Protein AF-A0A938W2Q9-F1 (afdb_monomer_lite)

Foldseek 3Di:
DAAEEECVVVPPHDVVVVQVVCVVVPHPYYDYDD

Radius of gyration: 9.01 Å; chains: 1; bounding box: 21×12×25 Å

Sequence (34 aa):
MKLGANSVLFGGHSLEIAFKYIALAGYDGIELSA

Secondary structure (DSSP, 8-state):
---EEEGGGGTTS-HHHHHHHHHHTT-SEEE---

Structure (mmCIF, N/CA/C/O backbone):
data_AF-A0A938W2Q9-F1
#
_entry.id   AF-A0A938W2Q9-F1
#
loop_
_atom_site.group_PDB
_atom_site.id
_atom_site.type_symbol
_atom_site.label_atom_id
_atom_site.label_alt_id
_atom_site.label_comp_id
_atom_site.label_asym_id
_atom_site.label_entity_id
_atom_site.label_seq_id
_atom_site.pdbx_PDB_ins_code
_atom_site.Cartn_x
_atom_site.Cartn_y
_atom_site.Cartn_z
_atom_site.occupancy
_atom_site.B_iso_or_equiv
_atom_site.auth_seq_id
_atom_site.auth_comp_id
_atom_site.auth_asym_id
_atom_site.auth_atom_id
_atom_site.pdbx_PDB_model_num
ATOM 1 N N . MET A 1 1 ? -9.834 2.818 14.398 1.00 87.12 1 MET A N 1
ATOM 2 C CA . MET A 1 1 ? -8.373 2.796 14.158 1.00 87.12 1 MET A CA 1
ATOM 3 C C . MET A 1 1 ? -8.177 3.039 12.669 1.00 87.12 1 MET A C 1
ATOM 5 O O . MET A 1 1 ? -8.971 2.477 11.931 1.00 87.12 1 MET A O 1
ATOM 9 N N . LYS A 1 2 ? -7.240 3.904 12.248 1.00 93.38 2 LYS A N 1
ATOM 10 C CA . LYS A 1 2 ? -6.959 4.142 10.819 1.00 93.38 2 LYS A CA 1
ATOM 11 C C . LYS A 1 2 ? -5.775 3.290 10.374 1.00 93.38 2 LYS A C 1
ATOM 13 O O . LYS A 1 2 ? -4.795 3.210 11.114 1.00 93.38 2 LYS A O 1
ATOM 18 N N . LEU A 1 3 ? -5.870 2.674 9.204 1.00 95.50 3 LEU A N 1
ATOM 19 C CA . LEU A 1 3 ? -4.849 1.812 8.620 1.00 95.50 3 LEU A CA 1
ATOM 20 C C . LEU A 1 3 ? -4.337 2.429 7.319 1.00 95.50 3 LEU A C 1
ATOM 22 O O . LEU A 1 3 ? -5.115 2.734 6.419 1.00 95.50 3 LEU A O 1
ATOM 26 N N . GLY A 1 4 ? -3.020 2.5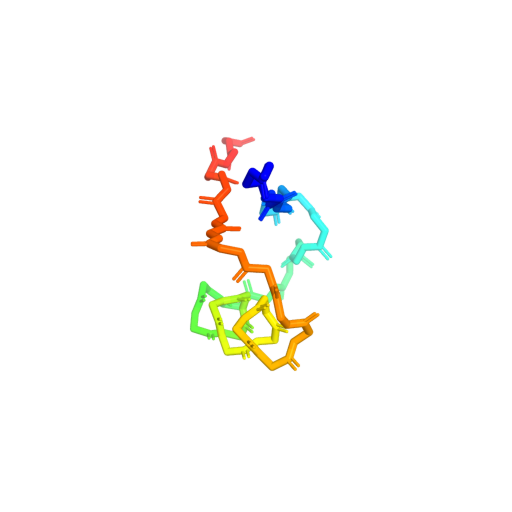90 7.220 1.00 96.12 4 GLY A N 1
ATOM 27 C CA . GLY A 1 4 ? -2.341 3.036 6.005 1.00 96.12 4 GLY A CA 1
ATOM 28 C C . GLY A 1 4 ? -1.388 1.970 5.475 1.00 96.12 4 GLY A C 1
ATOM 29 O O . GLY A 1 4 ? -1.003 1.056 6.206 1.00 96.12 4 GLY A O 1
ATOM 30 N N . ALA A 1 5 ? -1.000 2.095 4.210 1.00 96.75 5 ALA A N 1
ATOM 31 C CA . ALA A 1 5 ? 0.060 1.284 3.616 1.00 96.75 5 ALA A CA 1
ATOM 32 C C . ALA A 1 5 ? 1.124 2.167 2.953 1.00 96.75 5 ALA A C 1
ATOM 34 O O . ALA A 1 5 ? 0.876 3.320 2.610 1.00 96.75 5 ALA A O 1
ATOM 35 N N . ASN A 1 6 ? 2.338 1.640 2.822 1.00 97.19 6 ASN A N 1
ATOM 36 C CA . ASN A 1 6 ? 3.484 2.407 2.348 1.00 97.19 6 ASN A CA 1
ATOM 37 C C . ASN A 1 6 ? 3.659 2.271 0.825 1.00 97.19 6 ASN A C 1
ATOM 39 O O . ASN A 1 6 ? 3.543 1.174 0.276 1.00 97.19 6 ASN A O 1
ATOM 43 N N . SER A 1 7 ? 3.974 3.375 0.144 1.00 96.19 7 SER A N 1
ATOM 44 C CA . SER A 1 7 ? 4.211 3.396 -1.309 1.00 96.19 7 SER A CA 1
ATOM 45 C C . SER A 1 7 ? 5.386 2.528 -1.792 1.00 96.19 7 SER A C 1
ATOM 47 O O . SER A 1 7 ? 5.372 2.124 -2.952 1.00 96.19 7 SER A O 1
ATOM 49 N N . VAL A 1 8 ? 6.329 2.135 -0.922 1.00 96.19 8 VAL A N 1
ATOM 50 C CA . VAL A 1 8 ? 7.374 1.126 -1.212 1.00 96.19 8 VAL A CA 1
ATOM 51 C C . VAL A 1 8 ? 6.784 -0.185 -1.729 1.00 96.19 8 VAL A C 1
ATOM 53 O O . VAL A 1 8 ? 7.386 -0.834 -2.582 1.00 96.19 8 VAL A O 1
ATOM 56 N N . LEU A 1 9 ? 5.586 -0.560 -1.268 1.00 95.25 9 LEU A N 1
ATOM 57 C CA . LEU A 1 9 ? 4.894 -1.768 -1.727 1.00 95.25 9 LEU A CA 1
ATOM 58 C C . LEU A 1 9 ? 4.522 -1.716 -3.220 1.00 95.25 9 LEU A C 1
ATOM 60 O O . LEU A 1 9 ? 4.234 -2.752 -3.811 1.00 95.25 9 LEU A O 1
ATOM 64 N N . PHE A 1 10 ? 4.537 -0.527 -3.827 1.00 95.44 10 PHE A N 1
ATOM 65 C CA . PHE A 1 10 ? 4.175 -0.273 -5.221 1.00 95.44 10 PHE A CA 1
ATOM 66 C C . PHE A 1 10 ? 5.375 0.171 -6.074 1.00 95.44 10 PHE A C 1
ATOM 68 O O . PHE A 1 10 ? 5.191 0.799 -7.117 1.00 95.44 10 PHE A O 1
ATOM 75 N N . GLY A 1 11 ? 6.606 -0.150 -5.660 1.00 95.06 11 GLY A N 1
ATOM 76 C CA . GLY A 1 11 ? 7.808 0.134 -6.446 1.00 95.06 11 GLY A CA 1
ATOM 77 C C . GLY A 1 11 ? 7.697 -0.385 -7.887 1.00 95.06 11 GLY A C 1
ATOM 78 O O . GLY A 1 11 ? 7.305 -1.526 -8.117 1.00 95.06 11 GLY A O 1
ATOM 79 N N . GLY A 1 12 ? 8.016 0.464 -8.868 1.00 94.81 12 GLY A N 1
ATOM 80 C CA . GLY A 1 12 ? 7.874 0.139 -10.295 1.00 94.81 12 GLY A CA 1
ATOM 81 C C . GLY A 1 12 ? 6.465 0.336 -10.875 1.00 94.81 12 GLY A C 1
ATOM 82 O O . GLY A 1 12 ? 6.273 0.132 -12.073 1.00 94.81 12 GLY A O 1
ATOM 83 N N . HIS A 1 13 ? 5.495 0.781 -10.072 1.00 95.69 13 HIS A N 1
ATOM 84 C CA . HIS A 1 13 ? 4.158 1.168 -10.520 1.00 95.69 13 HIS A CA 1
ATOM 85 C C . HIS A 1 13 ? 3.917 2.674 -10.356 1.00 95.69 13 HIS A C 1
ATOM 87 O O . HIS A 1 13 ? 4.544 3.350 -9.543 1.00 95.69 13 HIS A O 1
ATOM 93 N N . SER A 1 14 ? 2.979 3.219 -11.133 1.00 96.38 14 SER A N 1
ATOM 94 C CA . SER A 1 14 ? 2.549 4.612 -10.990 1.00 96.38 14 SER A CA 1
ATOM 95 C C . SER A 1 14 ? 1.767 4.828 -9.689 1.00 96.38 14 SER A C 1
ATOM 97 O O . SER A 1 14 ? 1.059 3.934 -9.227 1.00 96.38 14 SER A O 1
ATOM 99 N N . LEU A 1 15 ? 1.799 6.051 -9.149 1.00 95.56 15 LEU A N 1
ATOM 100 C CA . LEU A 1 15 ? 1.018 6.414 -7.957 1.00 95.56 15 LEU A CA 1
ATOM 101 C C . LEU A 1 15 ? -0.490 6.182 -8.129 1.00 95.56 15 LEU A C 1
ATOM 103 O O . LEU A 1 15 ? -1.159 5.814 -7.171 1.00 95.56 15 LEU A O 1
ATOM 107 N N . GLU A 1 16 ? -1.019 6.323 -9.348 1.00 97.06 16 GLU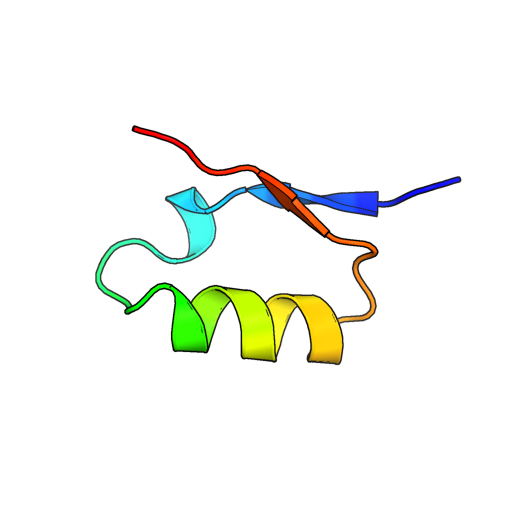 A N 1
ATOM 108 C CA . GLU A 1 16 ? -2.414 5.982 -9.659 1.00 97.06 16 GLU A CA 1
ATOM 109 C C . GLU A 1 16 ? -2.753 4.530 -9.284 1.00 97.06 16 GLU A C 1
ATOM 111 O O . GLU A 1 16 ? -3.779 4.271 -8.652 1.00 97.06 16 GLU A O 1
ATOM 116 N N . ILE A 1 17 ? -1.866 3.586 -9.618 1.00 97.25 17 ILE A N 1
ATOM 117 C CA . ILE A 1 17 ? -2.026 2.170 -9.274 1.00 97.25 17 ILE A CA 1
ATOM 118 C C . ILE A 1 17 ? -1.994 2.004 -7.756 1.00 97.25 17 ILE A C 1
ATOM 120 O O . ILE A 1 17 ? -2.873 1.344 -7.202 1.00 97.25 17 ILE A O 1
ATOM 124 N N . ALA A 1 18 ? -1.039 2.645 -7.080 1.00 97.12 18 ALA A N 1
ATOM 125 C CA . ALA A 1 18 ? -0.935 2.586 -5.628 1.00 97.12 18 ALA A CA 1
ATOM 126 C C . ALA A 1 18 ? -2.228 3.067 -4.945 1.00 97.12 18 ALA A C 1
ATOM 128 O O . ALA A 1 18 ? -2.824 2.324 -4.168 1.00 97.12 18 ALA A O 1
ATOM 129 N N . PHE A 1 19 ? -2.735 4.253 -5.299 1.00 97.25 19 PHE A N 1
ATOM 130 C CA . PHE A 1 19 ? -3.979 4.787 -4.732 1.00 97.25 19 PHE A CA 1
ATOM 131 C C . PHE A 1 19 ? -5.188 3.892 -5.013 1.00 97.25 19 PHE A C 1
ATOM 133 O O . PHE A 1 19 ? -5.978 3.621 -4.106 1.00 97.25 19 PHE A O 1
ATOM 140 N N . LYS A 1 20 ? -5.322 3.399 -6.251 1.00 97.81 20 LYS A N 1
ATOM 141 C CA . LYS A 1 20 ? -6.441 2.543 -6.657 1.00 97.81 20 LYS A CA 1
ATOM 142 C C . LYS A 1 20 ? -6.519 1.276 -5.807 1.00 97.81 20 LYS A C 1
ATOM 144 O O . LYS A 1 20 ? -7.597 0.931 -5.328 1.00 97.81 20 LYS A O 1
ATOM 149 N N . TYR A 1 21 ? -5.396 0.584 -5.619 1.00 97.19 21 TYR A N 1
ATOM 150 C CA . TYR A 1 21 ? -5.382 -0.686 -4.892 1.00 97.19 21 TYR A CA 1
ATOM 151 C C . TYR A 1 21 ? -5.414 -0.510 -3.369 1.00 97.19 21 TYR A C 1
ATOM 153 O O . TYR A 1 21 ? -6.041 -1.326 -2.701 1.00 97.19 21 TYR A O 1
ATOM 161 N N . ILE A 1 22 ? -4.834 0.564 -2.821 1.00 96.94 22 ILE A N 1
ATOM 162 C CA . ILE A 1 22 ? -4.973 0.949 -1.402 1.00 96.94 22 ILE A CA 1
ATOM 163 C C . ILE A 1 22 ? -6.450 1.137 -1.042 1.00 96.94 22 ILE A C 1
ATOM 165 O O . ILE A 1 22 ? -6.937 0.533 -0.085 1.00 96.94 22 ILE A O 1
ATOM 169 N N . ALA A 1 23 ? -7.177 1.918 -1.848 1.00 96.94 23 ALA A N 1
ATOM 170 C CA . ALA A 1 23 ? -8.600 2.159 -1.637 1.00 96.94 23 ALA A CA 1
ATOM 171 C C . ALA A 1 23 ? -9.427 0.873 -1.793 1.00 96.94 23 ALA A C 1
ATOM 173 O O . ALA A 1 23 ? -10.298 0.596 -0.972 1.00 96.94 23 ALA A O 1
ATOM 174 N N . LEU A 1 24 ? -9.129 0.054 -2.811 1.00 97.75 24 LEU A N 1
ATOM 175 C CA . LEU A 1 24 ? -9.814 -1.224 -3.031 1.00 97.75 24 LEU A CA 1
ATOM 176 C C . LEU A 1 24 ? -9.596 -2.215 -1.877 1.00 97.75 24 LEU A C 1
ATOM 178 O O . LEU A 1 24 ? -10.502 -2.970 -1.538 1.00 97.75 24 LEU A O 1
ATOM 182 N N . ALA A 1 25 ? -8.412 -2.202 -1.264 1.00 96.75 25 ALA A N 1
ATOM 183 C CA . ALA A 1 25 ? -8.073 -3.037 -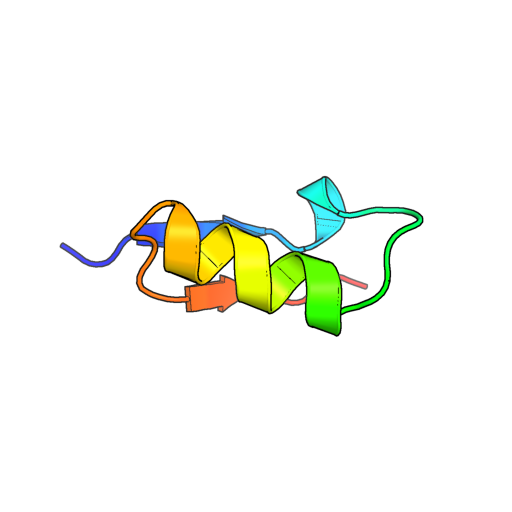0.116 1.00 96.75 25 ALA A CA 1
ATOM 184 C C . ALA A 1 25 ? -8.638 -2.508 1.221 1.00 96.75 25 ALA A C 1
ATOM 186 O O . ALA A 1 25 ? -8.454 -3.152 2.252 1.00 96.75 25 ALA A O 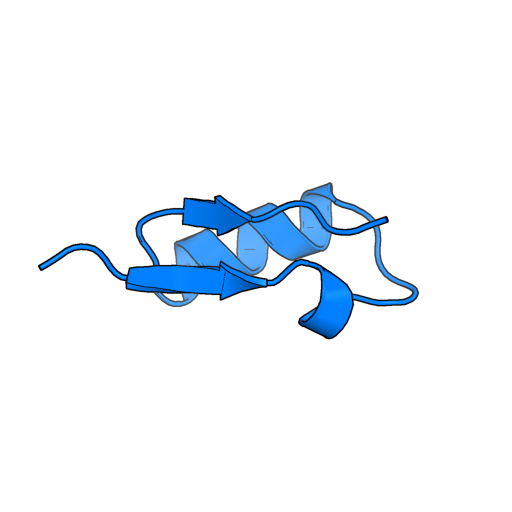1
ATOM 187 N N . GLY A 1 26 ? -9.339 -1.368 1.216 1.00 97.00 26 GLY A N 1
ATOM 188 C CA . GLY A 1 26 ? -10.000 -0.814 2.399 1.00 97.00 26 GLY A CA 1
ATOM 189 C C . GLY A 1 26 ? -9.070 -0.070 3.359 1.00 97.00 26 GLY A C 1
ATOM 190 O O . GLY A 1 26 ? -9.434 0.126 4.516 1.00 97.00 26 GLY A O 1
ATOM 191 N N . TYR A 1 27 ? -7.885 0.339 2.901 1.00 97.38 27 TYR A N 1
ATOM 192 C CA . TYR A 1 27 ? -7.001 1.209 3.676 1.00 97.38 27 TYR A CA 1
ATOM 193 C C . TYR A 1 27 ? -7.506 2.657 3.648 1.00 97.38 27 TYR A C 1
ATOM 195 O O . TYR A 1 27 ? -8.012 3.140 2.636 1.00 97.38 27 TYR A O 1
ATOM 203 N N . ASP A 1 28 ? -7.306 3.375 4.752 1.00 97.56 28 ASP A N 1
ATOM 204 C CA . ASP A 1 28 ? -7.702 4.777 4.907 1.00 97.56 28 ASP A CA 1
ATOM 205 C C . ASP A 1 28 ? -6.783 5.748 4.150 1.00 97.56 28 ASP A C 1
ATOM 207 O O . ASP A 1 28 ? -7.137 6.909 3.937 1.00 97.56 28 ASP A O 1
ATOM 211 N N . GLY A 1 29 ? -5.581 5.305 3.774 1.00 96.00 29 GLY A N 1
ATOM 212 C CA . GLY A 1 29 ? -4.618 6.138 3.068 1.00 96.00 29 GLY A CA 1
ATOM 213 C C . GLY A 1 29 ? -3.308 5.433 2.735 1.00 96.00 29 GLY A C 1
ATOM 214 O O . GLY A 1 29 ? -3.107 4.252 3.020 1.00 96.00 29 GLY A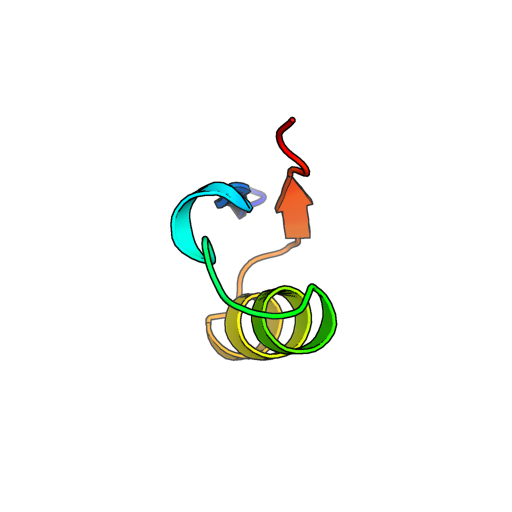 O 1
ATOM 215 N N . ILE A 1 30 ? -2.405 6.195 2.125 1.00 96.81 30 ILE A N 1
ATOM 216 C CA . ILE A 1 30 ? -1.067 5.754 1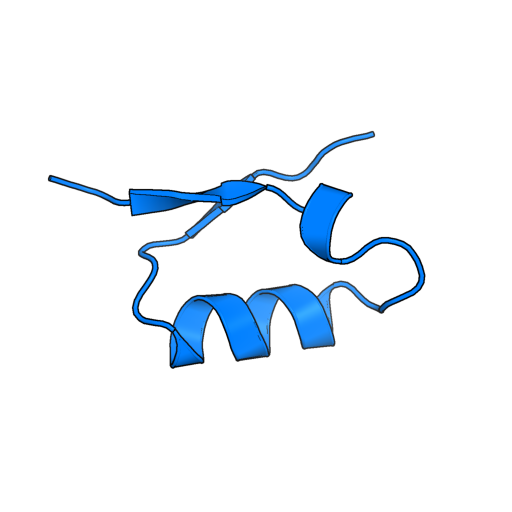.731 1.00 96.81 30 ILE A CA 1
ATOM 217 C C . ILE A 1 30 ? -0.028 6.776 2.180 1.00 96.81 30 ILE A C 1
ATOM 219 O O . ILE A 1 30 ? -0.244 7.983 2.064 1.00 96.81 30 ILE A O 1
ATOM 223 N N . GLU A 1 31 ? 1.107 6.283 2.664 1.00 96.94 31 GLU A N 1
ATOM 224 C CA . GLU A 1 31 ? 2.277 7.105 2.960 1.00 96.94 31 GLU A CA 1
ATOM 225 C C . GLU A 1 31 ? 3.271 7.069 1.797 1.00 96.94 31 GLU A C 1
ATOM 227 O O . GLU A 1 31 ? 3.707 6.004 1.342 1.00 96.94 31 GLU A O 1
ATOM 232 N N . LEU A 1 32 ? 3.628 8.256 1.308 1.00 95.19 32 LEU A N 1
ATOM 233 C CA . LEU A 1 32 ? 4.610 8.423 0.242 1.00 95.19 32 LEU A CA 1
ATOM 234 C C . LEU A 1 32 ? 6.025 8.285 0.813 1.00 95.19 32 LEU A C 1
ATOM 236 O O . LEU A 1 32 ? 6.346 8.850 1.854 1.00 95.19 32 LEU A O 1
ATOM 240 N N . SER A 1 33 ? 6.863 7.509 0.139 1.00 90.19 33 SER A N 1
ATOM 241 C CA . SER A 1 33 ? 8.248 7.228 0.513 1.00 90.19 33 SER A CA 1
ATOM 242 C C . SER A 1 33 ? 9.169 7.587 -0.646 1.00 90.19 33 SER A C 1
ATOM 244 O O . SER A 1 33 ? 8.777 7.449 -1.805 1.00 90.19 33 SER A O 1
ATOM 246 N N . ALA A 1 34 ? 10.338 8.129 -0.299 1.00 79.69 34 ALA A N 1
ATOM 247 C CA . ALA A 1 34 ? 11.364 8.584 -1.236 1.00 79.69 34 ALA A CA 1
ATOM 248 C C . ALA A 1 34 ? 12.219 7.426 -1.761 1.00 79.69 34 ALA A C 1
ATOM 250 O O . ALA A 1 34 ? 12.414 6.452 -0.998 1.00 79.69 34 ALA A O 1
#

pLDDT: mean 95.45, std 3.45, range [79.69, 97.81]